Protein AF-A0A849PUQ0-F1 (afdb_monomer)

Secondary structure (DSSP, 8-state):
-EEEEEE-SSSEEEEEEEETT--EEEEEEEE---SS---HHHHHHHHHHHHHHHHHHHHHHHT--GGG--EEEEEEESS-HHHHHHHHHHHHHHHHHHT--EEEEEHHHHHHHHHHHHH--SS---EEE-SS-EEE-

Mean predicted aligned error: 2.55 Å

Foldseek 3Di:
DKEWEFEFFEFKTWIWIADPVRDTLFIFIDGDDDPPDDDLVVSLVVCLVCVVVNVVVRCVSSVHDLLPHQEYEYACDDHRPSRNVNRVVSSVVSCVVNVHYYYHDHPVVVVVVNVCSVVVDDDDFDADDDPVDGDTD

Nearest PDB structures (foldseek):
  2ivn-assembly1_A  TM=9.679E-01  e=7.711E-16  Pyrococcus abyssi
  3eno-assembly2_B  TM=9.717E-01  e=1.198E-14  Thermoplasma acidophilum
  6gwj-assembly1_K  TM=9.666E-01  e=1.443E-13  Homo sapiens
  8k20-assembly1_E  TM=9.550E-01  e=1.263E-12  Arabidopsis thaliana
  3zeu-assembly2_B  TM=9.338E-01  e=1.963E-11  Salmonella enterica subsp. enterica serovar Typhimurium str. ST4/74

Solvent-accessible surface area (backbone atoms only — not comparable to full-atom values): 7454 Å² total; per-residue (Å²): 101,32,38,38,36,37,40,17,34,60,48,42,36,32,24,34,31,36,39,78,84,71,49,75,50,22,77,29,67,52,73,63,84,62,93,90,56,89,51,55,68,57,36,24,50,53,38,64,76,39,50,66,60,31,48,51,49,20,34,62,62,45,70,51,59,82,83,64,49,54,32,32,33,25,36,67,28,76,60,39,68,56,17,27,49,48,38,49,49,55,41,49,52,50,18,62,75,69,73,34,55,72,42,78,35,51,44,69,57,51,58,50,51,55,48,27,68,75,71,68,53,88,82,68,80,43,79,49,75,56,101,89,44,79,47,79,85

Radius of gyration: 14.88 Å; Cα contacts (8 Å, |Δi|>4): 242; chains: 1; bounding box: 38×27×38 Å

Sequence (137 aa):
MISLGIESTAHTFGVGIVDDKGRVLANESKSFFPDEGIHPREAAVHHTNHAVSVINAALDSAKIDISDVDIVAFSQGPGLSPSLKVGAVTARTLALGLKKPILGVNHCIAHIEIGRMKTKAKDPIVVYVSGGNTQIT

Structure (mmCIF, N/CA/C/O backbone):
data_AF-A0A849PUQ0-F1
#
_entry.id   AF-A0A849PUQ0-F1
#
loop_
_atom_site.group_PDB
_atom_site.id
_atom_site.type_symbol
_atom_site.label_atom_id
_atom_site.label_alt_id
_atom_site.label_comp_id
_atom_site.label_asym_id
_atom_site.label_entity_id
_atom_site.label_seq_id
_atom_site.pdbx_PDB_ins_code
_atom_site.Cartn_x
_atom_site.Cartn_y
_atom_site.Cartn_z
_atom_site.occupancy
_atom_site.B_iso_or_equiv
_atom_site.auth_seq_id
_atom_site.auth_comp_id
_atom_site.auth_asym_id
_atom_site.auth_atom_id
_atom_site.pdbx_PDB_model_num
ATOM 1 N N . MET A 1 1 ? -15.243 -1.563 10.464 1.00 94.06 1 MET A N 1
ATOM 2 C CA . MET A 1 1 ? -13.853 -2.063 10.430 1.00 94.06 1 MET A CA 1
ATOM 3 C C . MET A 1 1 ? -13.045 -1.160 9.510 1.00 94.06 1 MET A C 1
ATOM 5 O O . MET A 1 1 ? -13.577 -0.804 8.462 1.00 94.06 1 MET A O 1
ATOM 9 N N . ILE A 1 2 ? -11.815 -0.793 9.872 1.00 98.19 2 ILE A N 1
ATOM 10 C CA . ILE A 1 2 ? -10.901 0.027 9.061 1.00 98.19 2 ILE A CA 1
ATOM 11 C C . ILE A 1 2 ? -9.643 -0.774 8.715 1.00 98.19 2 ILE A C 1
ATOM 13 O O . ILE A 1 2 ? -8.961 -1.305 9.590 1.00 98.19 2 ILE A O 1
ATOM 17 N N . SER A 1 3 ? -9.319 -0.836 7.426 1.00 98.38 3 SER A N 1
ATOM 18 C CA . SER A 1 3 ? -8.093 -1.452 6.916 1.00 98.38 3 SER A CA 1
ATOM 19 C C . SER A 1 3 ? -7.100 -0.395 6.442 1.00 98.38 3 SER A C 1
ATOM 21 O O . SER A 1 3 ? -7.495 0.565 5.779 1.00 98.38 3 SER A O 1
ATOM 23 N N . LEU A 1 4 ? -5.818 -0.593 6.756 1.00 98.75 4 LEU A N 1
ATOM 24 C CA . LEU A 1 4 ? -4.695 0.150 6.179 1.00 98.75 4 LEU A CA 1
ATOM 25 C C . LEU A 1 4 ? -3.926 -0.789 5.247 1.00 98.75 4 LEU A C 1
ATOM 27 O O . LEU A 1 4 ? -3.387 -1.796 5.698 1.00 98.75 4 LEU A O 1
ATOM 31 N N . GLY A 1 5 ? -3.884 -0.479 3.954 1.00 98.69 5 GLY A N 1
ATOM 32 C CA . GLY A 1 5 ? -3.206 -1.264 2.923 1.00 98.69 5 GLY A CA 1
ATOM 33 C C . GLY A 1 5 ? -1.916 -0.604 2.441 1.00 98.69 5 GLY A C 1
ATOM 34 O O . GLY A 1 5 ? -1.920 0.592 2.168 1.00 98.69 5 GLY A O 1
ATOM 35 N N . ILE A 1 6 ? -0.838 -1.377 2.297 1.00 98.88 6 ILE A N 1
ATOM 36 C CA . ILE A 1 6 ? 0.458 -0.929 1.760 1.00 98.88 6 ILE A CA 1
ATOM 37 C C . ILE A 1 6 ? 0.729 -1.594 0.407 1.00 98.88 6 ILE A C 1
ATOM 39 O O . ILE A 1 6 ? 0.738 -2.820 0.306 1.00 98.88 6 ILE A O 1
ATOM 43 N N . GLU A 1 7 ? 1.009 -0.791 -0.616 1.00 98.75 7 GLU A N 1
ATOM 44 C CA . GLU A 1 7 ? 1.415 -1.238 -1.952 1.00 98.75 7 GLU A CA 1
ATOM 45 C C . GLU A 1 7 ? 2.875 -0.847 -2.209 1.00 98.75 7 GLU A C 1
ATOM 47 O O . GLU A 1 7 ? 3.240 0.322 -2.077 1.00 98.75 7 GLU A O 1
ATOM 52 N N . SER A 1 8 ? 3.724 -1.825 -2.538 1.00 98.25 8 SER A N 1
ATOM 53 C CA . SER A 1 8 ? 5.166 -1.616 -2.731 1.00 98.25 8 SER A CA 1
ATOM 54 C C . SER A 1 8 ? 5.795 -2.591 -3.737 1.00 98.25 8 SER A C 1
ATOM 56 O O . SER A 1 8 ? 6.948 -3.002 -3.578 1.00 98.25 8 SER A O 1
ATOM 58 N N . THR A 1 9 ? 5.041 -3.065 -4.727 1.00 97.69 9 THR A N 1
ATOM 59 C CA . THR A 1 9 ? 5.493 -4.117 -5.659 1.00 97.69 9 THR A CA 1
ATOM 60 C C . THR A 1 9 ? 6.468 -3.609 -6.715 1.00 97.69 9 THR A C 1
ATOM 62 O O . THR A 1 9 ? 7.313 -4.377 -7.174 1.00 97.69 9 THR A O 1
ATOM 65 N N . ALA A 1 10 ? 6.379 -2.334 -7.099 1.00 95.94 10 ALA A N 1
ATOM 66 C CA . ALA A 1 10 ? 7.111 -1.773 -8.232 1.00 95.94 10 ALA A CA 1
ATOM 67 C C . ALA A 1 10 ? 7.819 -0.454 -7.870 1.00 95.94 10 ALA A C 1
ATOM 69 O O . ALA A 1 10 ? 8.697 -0.440 -7.011 1.00 95.94 10 ALA A O 1
ATOM 70 N N . HIS A 1 11 ? 7.483 0.637 -8.563 1.00 95.12 11 HIS A N 1
ATOM 71 C CA . HIS A 1 11 ? 8.103 1.957 -8.407 1.00 95.12 11 HIS A CA 1
ATOM 72 C C . HIS A 1 11 ? 7.307 2.899 -7.495 1.00 95.12 11 HIS A C 1
ATOM 74 O O . HIS A 1 11 ? 7.800 3.963 -7.121 1.00 95.12 11 HIS A O 1
ATOM 80 N N . THR A 1 12 ? 6.103 2.503 -7.091 1.00 97.38 12 THR A N 1
ATOM 81 C CA . THR A 1 12 ? 5.221 3.284 -6.223 1.00 97.38 12 THR A CA 1
ATOM 82 C C . THR A 1 12 ? 5.179 2.679 -4.828 1.00 97.38 12 THR A C 1
ATOM 84 O O . THR A 1 12 ? 4.982 1.476 -4.687 1.00 97.3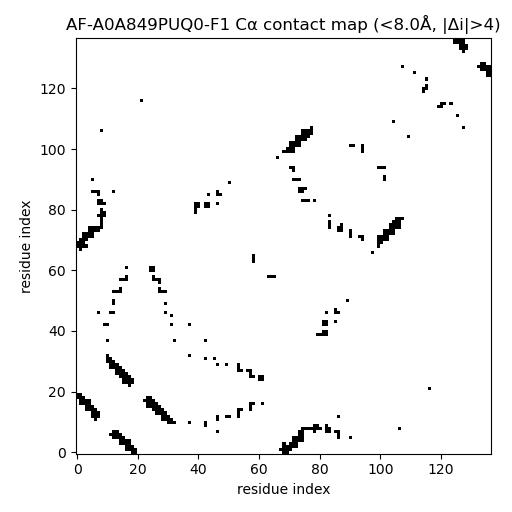8 12 THR A O 1
ATOM 87 N N . PHE A 1 13 ? 5.348 3.522 -3.809 1.00 98.69 13 PHE A N 1
ATOM 88 C CA . PHE A 1 13 ? 4.957 3.208 -2.439 1.00 98.69 13 PHE A CA 1
ATOM 89 C C . PHE A 1 13 ? 3.622 3.893 -2.163 1.00 98.69 13 PHE A C 1
ATOM 91 O O . PHE A 1 13 ? 3.553 5.125 -2.184 1.00 98.69 13 PHE A O 1
ATOM 98 N N . GLY A 1 14 ? 2.571 3.109 -1.949 1.00 98.75 14 GLY A N 1
ATOM 99 C CA . GLY A 1 14 ? 1.214 3.597 -1.718 1.00 98.75 14 GLY A CA 1
ATOM 100 C C . GLY A 1 14 ? 0.654 3.128 -0.383 1.00 98.75 14 GLY A C 1
ATOM 101 O O . GLY A 1 14 ? 0.941 2.013 0.055 1.00 98.75 14 GLY A O 1
ATOM 102 N N . VAL A 1 15 ? -0.163 3.972 0.244 1.00 98.88 15 VAL A N 1
ATOM 103 C CA . VAL A 1 15 ? -0.943 3.633 1.436 1.00 98.88 15 VAL A CA 1
ATOM 104 C C . VAL A 1 15 ? -2.400 4.018 1.210 1.00 98.88 15 VAL A C 1
ATOM 106 O O . VAL A 1 15 ? -2.727 5.181 0.971 1.00 98.88 15 VAL A O 1
ATOM 109 N N . GLY A 1 16 ? -3.279 3.023 1.298 1.00 98.62 16 GLY A N 1
ATOM 110 C CA . GLY A 1 16 ? -4.725 3.195 1.215 1.00 98.62 16 GLY A CA 1
ATOM 111 C C . GLY A 1 16 ? -5.397 2.909 2.552 1.00 98.62 16 GLY A C 1
ATOM 112 O O . GLY A 1 16 ? -4.968 2.016 3.280 1.00 98.62 16 GLY A O 1
ATOM 113 N N . ILE A 1 17 ? -6.473 3.633 2.859 1.00 98.75 17 ILE A N 1
ATOM 114 C CA . ILE A 1 17 ? -7.324 3.367 4.025 1.00 98.75 17 ILE A CA 1
ATOM 115 C C . ILE A 1 17 ? -8.755 3.153 3.543 1.00 98.75 17 ILE A C 1
ATOM 117 O O . ILE A 1 17 ? -9.315 4.006 2.849 1.00 98.75 17 ILE A O 1
ATOM 121 N N . VAL A 1 18 ? -9.341 2.006 3.887 1.00 98.25 18 VAL A N 1
ATOM 122 C CA . VAL A 1 18 ? -10.662 1.576 3.399 1.00 98.25 18 VAL A CA 1
ATOM 123 C C . VAL A 1 18 ? -11.486 0.995 4.542 1.00 98.25 18 VAL A C 1
ATOM 125 O O . VAL A 1 18 ? -10.959 0.240 5.363 1.00 98.25 18 VAL A O 1
ATOM 128 N N . ASP A 1 19 ? -12.777 1.324 4.582 1.00 97.06 19 ASP A N 1
ATOM 129 C CA 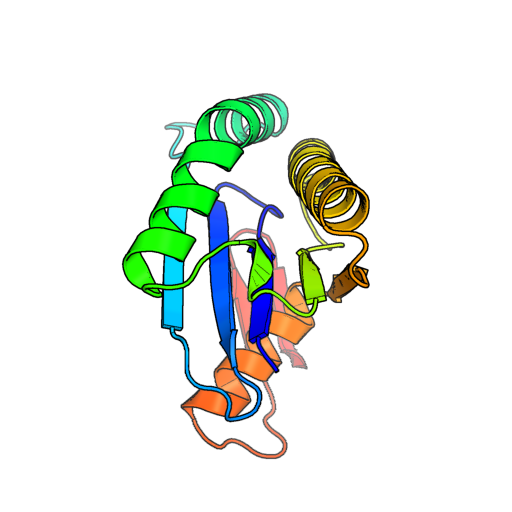. ASP A 1 19 ? -13.717 0.763 5.556 1.00 97.06 19 ASP A CA 1
ATOM 130 C C . ASP A 1 19 ? -14.464 -0.489 5.054 1.00 97.06 19 ASP A C 1
ATOM 132 O O . ASP A 1 19 ? -14.416 -0.862 3.882 1.00 97.06 19 ASP A O 1
ATOM 136 N N . ASP A 1 20 ? -15.206 -1.136 5.951 1.00 94.19 20 ASP A N 1
ATOM 137 C CA . ASP A 1 20 ? -16.031 -2.322 5.666 1.00 94.19 20 ASP A CA 1
ATOM 138 C C . ASP A 1 20 ? -17.187 -2.097 4.679 1.00 94.19 20 ASP A C 1
ATOM 140 O O . ASP A 1 20 ? -17.794 -3.061 4.214 1.00 94.19 20 ASP A O 1
ATOM 144 N N . LYS A 1 21 ? -17.482 -0.845 4.320 1.00 94.25 21 LYS A N 1
ATOM 145 C CA . LYS A 1 21 ? -18.471 -0.487 3.296 1.00 94.25 21 LYS A CA 1
ATOM 146 C C . LYS A 1 21 ? -17.825 -0.261 1.928 1.00 94.25 21 LYS A C 1
ATOM 148 O O . LYS A 1 21 ? -18.523 0.121 0.989 1.00 94.25 21 LYS A O 1
ATOM 153 N N . GLY A 1 22 ? -16.511 -0.466 1.806 1.00 91.69 22 GLY A N 1
ATOM 154 C CA . GLY A 1 22 ? -15.753 -0.222 0.581 1.00 91.69 22 GLY A CA 1
ATOM 155 C C . GLY A 1 22 ? -15.534 1.265 0.288 1.00 91.69 22 GLY A C 1
ATOM 156 O O . GLY A 1 22 ? -15.254 1.642 -0.854 1.00 91.69 22 GLY A O 1
ATOM 157 N N . ARG A 1 23 ? -15.683 2.148 1.286 1.00 95.62 23 ARG A N 1
ATOM 158 C CA . ARG A 1 23 ? -15.358 3.570 1.127 1.00 95.62 23 ARG A CA 1
ATOM 159 C C . ARG A 1 23 ? -13.854 3.752 1.266 1.00 95.62 23 ARG A C 1
ATOM 161 O O . ARG A 1 23 ? -13.261 3.347 2.260 1.00 95.62 23 ARG A O 1
ATOM 168 N N . VAL A 1 24 ? -13.255 4.393 0.267 1.00 97.81 24 VAL A N 1
ATOM 169 C CA . VAL A 1 24 ? -11.841 4.788 0.288 1.00 97.81 24 VAL A CA 1
ATOM 170 C C . VAL A 1 24 ? -11.737 6.098 1.063 1.00 97.81 24 VAL A C 1
ATOM 172 O O . VAL A 1 24 ? -12.242 7.117 0.597 1.00 97.81 24 VAL A O 1
ATOM 175 N N . LEU A 1 25 ? -11.132 6.047 2.247 1.00 98.25 25 LEU A N 1
ATOM 176 C CA . LEU A 1 25 ? -10.936 7.194 3.138 1.00 98.25 25 LEU A CA 1
ATOM 177 C C . LEU A 1 25 ? -9.646 7.952 2.804 1.00 98.25 25 LEU A C 1
ATOM 179 O O . LEU A 1 25 ? -9.620 9.173 2.892 1.00 98.25 25 LEU A O 1
ATOM 183 N N . ALA A 1 26 ? -8.606 7.235 2.373 1.00 98.56 26 ALA A N 1
ATOM 184 C CA . ALA A 1 26 ? -7.359 7.810 1.878 1.00 98.56 26 ALA A CA 1
ATOM 185 C C . ALA A 1 26 ? -6.711 6.909 0.821 1.00 98.56 26 ALA A C 1
ATOM 187 O O . ALA A 1 26 ? -6.934 5.695 0.807 1.00 98.56 26 ALA A O 1
ATOM 188 N N . ASN A 1 27 ? -5.911 7.512 -0.058 1.00 98.25 27 ASN A N 1
ATOM 189 C CA . ASN A 1 27 ? -5.105 6.820 -1.062 1.00 98.25 27 ASN A CA 1
ATOM 190 C C . ASN A 1 27 ? -3.897 7.689 -1.437 1.00 98.25 27 ASN A C 1
ATOM 192 O O . ASN A 1 27 ? -3.919 8.400 -2.442 1.00 98.25 27 ASN A O 1
ATOM 196 N N . GLU A 1 28 ? -2.868 7.651 -0.598 1.00 98.75 28 GLU A N 1
ATOM 197 C CA . GLU A 1 28 ? -1.661 8.461 -0.756 1.00 98.75 28 GLU A CA 1
ATOM 198 C C . GLU A 1 28 ? -0.530 7.635 -1.354 1.00 98.75 28 GLU A C 1
ATOM 200 O O . GLU A 1 28 ? -0.414 6.434 -1.104 1.00 98.75 28 GLU A O 1
ATOM 205 N N . SER A 1 29 ? 0.334 8.264 -2.151 1.00 98.50 29 SER A N 1
ATOM 206 C CA . SER A 1 29 ? 1.469 7.557 -2.741 1.00 98.50 29 SER A CA 1
ATOM 207 C C . SER A 1 29 ? 2.644 8.460 -3.094 1.00 98.50 29 SER A C 1
ATOM 209 O O . SER A 1 29 ? 2.513 9.671 -3.288 1.00 98.50 29 SER A O 1
ATOM 211 N N . LYS A 1 30 ? 3.819 7.839 -3.206 1.00 98.44 30 LYS A N 1
ATOM 212 C CA . LYS A 1 30 ? 5.010 8.417 -3.830 1.00 98.44 30 LYS A CA 1
ATOM 213 C C . LYS A 1 30 ? 5.565 7.442 -4.854 1.00 98.44 30 LYS A C 1
ATOM 215 O O . LYS A 1 30 ? 5.724 6.256 -4.564 1.00 98.44 30 LYS A O 1
ATOM 220 N N . SER A 1 31 ? 5.881 7.957 -6.036 1.00 97.12 31 SER A N 1
ATOM 221 C CA . SER A 1 31 ? 6.386 7.176 -7.163 1.00 97.12 31 SER A CA 1
ATOM 222 C C . SER A 1 31 ? 7.802 7.598 -7.524 1.00 97.12 31 SER A C 1
ATOM 224 O O . SER A 1 31 ? 8.116 8.785 -7.570 1.00 97.12 31 SER A O 1
ATOM 226 N N . PHE A 1 32 ? 8.639 6.601 -7.789 1.00 95.69 32 PHE A N 1
ATOM 227 C CA . PHE A 1 32 ? 9.995 6.753 -8.287 1.00 95.69 32 PHE A CA 1
ATOM 228 C C . PHE A 1 32 ? 9.990 6.735 -9.820 1.00 95.69 32 PHE A C 1
ATOM 230 O O . PHE A 1 32 ? 9.509 5.772 -10.415 1.00 95.69 32 PHE A O 1
ATOM 237 N N . PHE A 1 33 ? 10.531 7.777 -10.451 1.00 93.38 33 PHE A N 1
ATOM 238 C CA . PHE A 1 33 ? 10.597 7.910 -11.909 1.00 93.38 33 PHE A CA 1
ATOM 239 C C . PHE A 1 33 ? 12.052 8.099 -12.359 1.00 93.38 33 PHE A C 1
ATOM 241 O O . PHE A 1 33 ? 12.542 9.226 -12.348 1.00 93.38 33 PHE A O 1
ATOM 248 N N . PRO A 1 34 ? 12.761 7.007 -12.689 1.00 89.56 34 PRO A N 1
ATOM 249 C CA . PRO A 1 34 ? 14.102 7.061 -13.265 1.00 89.56 34 PRO A CA 1
ATOM 250 C C . PRO A 1 34 ? 14.060 7.230 -14.791 1.00 89.56 34 PRO A C 1
ATOM 252 O O . PRO A 1 34 ? 13.105 6.796 -15.437 1.00 89.56 34 PRO A O 1
ATOM 255 N N . ASP A 1 35 ? 15.133 7.773 -15.368 1.00 88.50 35 ASP A N 1
ATOM 256 C CA . ASP A 1 35 ? 15.228 8.036 -16.812 1.00 88.50 35 ASP A CA 1
ATOM 257 C C . ASP A 1 35 ? 15.486 6.769 -17.659 1.00 88.50 35 ASP A C 1
ATOM 259 O O . ASP A 1 35 ? 15.003 6.670 -18.784 1.00 88.50 35 ASP A O 1
ATOM 263 N N . GLU A 1 36 ? 16.201 5.768 -17.124 1.00 87.75 36 GLU A N 1
ATOM 264 C CA . GLU A 1 36 ? 16.636 4.563 -17.869 1.00 87.75 36 GLU A CA 1
ATOM 265 C C . GLU A 1 36 ? 15.892 3.270 -17.470 1.00 87.75 36 GLU A C 1
ATOM 267 O O . GLU A 1 36 ? 16.277 2.161 -17.845 1.00 87.75 36 GLU A O 1
ATOM 272 N N . GLY A 1 37 ? 14.799 3.395 -16.714 1.00 88.12 37 GLY A N 1
ATOM 273 C CA . GLY A 1 37 ? 14.028 2.264 -16.193 1.00 88.12 37 GLY A CA 1
ATOM 274 C C . GLY A 1 37 ? 14.314 1.942 -14.724 1.00 88.12 37 GLY A C 1
ATOM 275 O O . GLY A 1 37 ? 15.196 2.503 -14.079 1.00 88.12 37 GLY A O 1
ATOM 276 N N . ILE A 1 38 ? 13.488 1.069 -14.144 1.00 92.56 38 ILE A N 1
ATOM 277 C CA . ILE A 1 38 ? 13.442 0.884 -12.688 1.00 92.56 38 ILE A CA 1
ATOM 278 C C . ILE A 1 38 ? 14.573 -0.031 -12.218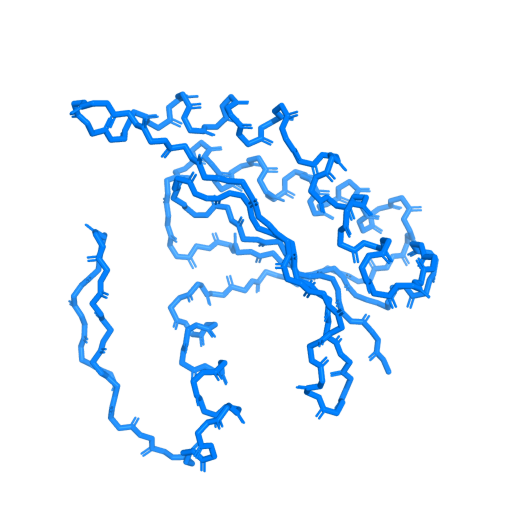 1.00 92.56 38 ILE A C 1
ATOM 280 O O . ILE A 1 38 ? 14.518 -1.246 -12.410 1.00 92.56 38 ILE A O 1
ATOM 284 N N . HIS A 1 39 ? 15.548 0.532 -11.501 1.00 95.25 39 HIS A N 1
ATOM 285 C CA . HIS A 1 39 ? 16.536 -0.258 -10.774 1.00 95.25 39 HIS A CA 1
ATOM 286 C C . HIS A 1 39 ? 15.973 -0.724 -9.410 1.00 95.25 39 HIS A C 1
ATOM 288 O O . HIS A 1 39 ? 15.663 0.113 -8.551 1.00 95.25 39 HIS A O 1
ATOM 294 N N . PRO A 1 40 ? 15.870 -2.042 -9.128 1.00 94.44 40 PRO A N 1
ATOM 295 C CA . PRO A 1 40 ? 15.174 -2.547 -7.937 1.00 94.44 40 PRO A CA 1
ATOM 296 C C . PRO A 1 40 ? 15.712 -2.026 -6.598 1.00 94.44 40 PRO A C 1
ATOM 298 O O . PRO A 1 40 ? 14.956 -1.842 -5.646 1.00 94.44 40 PRO A O 1
ATOM 301 N N . ARG A 1 41 ? 17.025 -1.783 -6.503 1.00 95.75 41 ARG A N 1
ATOM 302 C CA . ARG A 1 41 ? 17.642 -1.259 -5.274 1.00 95.75 41 ARG A CA 1
ATOM 303 C C . ARG A 1 41 ? 17.267 0.200 -5.020 1.00 95.75 41 ARG A C 1
ATOM 305 O O . ARG A 1 41 ? 17.062 0.572 -3.871 1.00 95.75 41 ARG A O 1
ATOM 312 N N . GLU A 1 42 ? 17.175 1.005 -6.072 1.00 97.12 42 GLU A N 1
ATOM 313 C CA . GLU A 1 42 ? 16.849 2.429 -5.959 1.00 97.12 42 GLU A CA 1
ATOM 314 C C . GLU A 1 42 ? 15.379 2.614 -5.598 1.00 97.12 42 GLU A C 1
ATOM 316 O O . GLU A 1 42 ? 15.069 3.371 -4.680 1.00 97.12 42 GLU A O 1
ATOM 321 N N . ALA A 1 43 ? 14.491 1.821 -6.209 1.00 97.31 43 ALA A N 1
ATOM 322 C CA . ALA A 1 43 ? 13.080 1.771 -5.835 1.00 97.31 43 ALA A CA 1
ATOM 323 C C . ALA A 1 43 ? 12.895 1.422 -4.346 1.00 97.31 43 ALA A C 1
ATOM 325 O O . ALA A 1 43 ? 12.141 2.091 -3.640 1.00 97.31 43 ALA A O 1
ATOM 326 N N . ALA A 1 44 ? 13.639 0.438 -3.827 1.00 97.94 44 ALA A N 1
ATOM 327 C CA . ALA A 1 44 ? 13.581 0.076 -2.411 1.00 97.94 44 ALA A CA 1
ATOM 328 C C . ALA A 1 44 ? 14.099 1.185 -1.473 1.00 97.94 44 ALA A C 1
ATOM 330 O O . ALA A 1 44 ? 13.502 1.427 -0.420 1.00 97.94 44 ALA A O 1
ATOM 331 N N . VAL A 1 45 ? 15.180 1.885 -1.839 1.00 98.31 45 VAL A N 1
ATOM 332 C CA . VAL A 1 45 ? 15.671 3.053 -1.080 1.00 98.31 45 VAL A CA 1
ATOM 333 C C . VAL A 1 45 ? 14.625 4.165 -1.083 1.00 98.31 45 VAL A C 1
ATOM 335 O O . VAL A 1 45 ? 14.290 4.697 -0.027 1.00 98.31 45 VAL A O 1
ATOM 338 N N . HIS A 1 46 ? 14.044 4.461 -2.246 1.00 98.50 46 HIS A N 1
ATOM 339 C CA . HIS A 1 46 ? 12.955 5.418 -2.371 1.00 98.50 46 HIS A CA 1
ATOM 340 C C . HIS A 1 46 ? 11.774 5.053 -1.456 1.00 98.50 46 HIS A C 1
ATOM 342 O O . HIS A 1 46 ? 11.312 5.905 -0.700 1.00 98.50 46 HIS A O 1
ATOM 348 N N . HIS A 1 47 ? 11.320 3.797 -1.450 1.00 98.56 47 HIS A N 1
ATOM 349 C CA . HIS A 1 47 ? 10.247 3.342 -0.559 1.00 98.56 47 HIS A CA 1
ATOM 350 C C . HIS A 1 47 ? 10.608 3.504 0.917 1.00 98.56 47 HIS A C 1
ATOM 352 O O . HIS A 1 47 ? 9.799 4.002 1.692 1.00 98.56 47 HIS A O 1
ATOM 358 N N . THR A 1 48 ? 11.834 3.143 1.299 1.00 98.50 48 THR A N 1
ATOM 359 C CA . THR A 1 48 ? 12.311 3.271 2.683 1.00 98.50 48 THR A CA 1
ATOM 360 C C . THR A 1 48 ? 12.254 4.725 3.155 1.00 98.50 48 THR A C 1
ATOM 362 O O . THR A 1 48 ? 11.777 4.996 4.255 1.00 98.50 48 THR A O 1
ATOM 365 N N . ASN A 1 49 ? 12.661 5.667 2.301 1.00 98.50 49 ASN A N 1
ATOM 366 C CA . ASN A 1 49 ? 12.683 7.095 2.623 1.00 98.50 49 ASN A CA 1
ATOM 367 C C . ASN A 1 49 ? 11.283 7.722 2.729 1.00 98.50 49 ASN A C 1
ATOM 369 O O . ASN A 1 49 ? 11.120 8.733 3.408 1.00 98.50 49 ASN A O 1
ATOM 373 N N . HIS A 1 50 ? 10.278 7.144 2.064 1.00 98.69 50 HIS A N 1
ATOM 374 C CA . HIS A 1 50 ? 8.931 7.718 1.983 1.00 98.69 50 HIS A CA 1
ATOM 375 C C . HIS A 1 50 ? 7.874 6.943 2.774 1.00 98.69 50 HIS A C 1
ATOM 377 O O . HIS A 1 50 ? 6.764 7.441 2.933 1.00 98.69 50 HIS A O 1
ATOM 383 N N . ALA A 1 51 ? 8.186 5.755 3.299 1.00 98.50 51 ALA A N 1
ATOM 384 C CA . ALA A 1 51 ? 7.188 4.901 3.934 1.00 98.50 51 ALA A CA 1
ATOM 385 C C . ALA A 1 51 ? 6.417 5.621 5.052 1.00 98.50 51 ALA A C 1
ATOM 387 O O . ALA A 1 51 ? 5.190 5.657 5.037 1.00 98.50 51 ALA A O 1
ATOM 388 N N . VAL A 1 52 ? 7.138 6.250 5.984 1.00 98.38 52 VAL A N 1
ATOM 389 C CA . VAL A 1 52 ? 6.534 6.950 7.130 1.00 98.38 52 VAL A CA 1
ATOM 390 C C . VAL A 1 52 ? 5.723 8.169 6.687 1.00 98.38 52 VAL A C 1
ATOM 392 O O . VAL A 1 52 ? 4.619 8.376 7.181 1.00 98.38 52 VAL A O 1
ATOM 395 N N . SER A 1 53 ? 6.236 8.965 5.744 1.00 98.56 53 SER A N 1
ATOM 396 C CA . SER A 1 53 ? 5.542 10.178 5.301 1.00 98.56 53 SER A CA 1
ATOM 397 C C . SER A 1 53 ? 4.254 9.862 4.543 1.00 98.56 53 SER A C 1
ATOM 399 O O . SER A 1 53 ? 3.258 10.547 4.752 1.00 98.56 53 SER A O 1
ATOM 401 N N . VAL A 1 54 ? 4.237 8.802 3.728 1.00 98.81 54 VAL A N 1
ATOM 402 C CA . VAL A 1 54 ? 3.026 8.355 3.020 1.00 98.81 54 VAL A CA 1
ATOM 403 C C . VAL A 1 54 ? 1.999 7.761 3.991 1.00 98.81 54 VAL A C 1
ATOM 405 O O . VAL A 1 54 ? 0.811 8.028 3.838 1.00 98.81 54 VAL A O 1
ATOM 408 N N . ILE A 1 55 ? 2.431 7.015 5.018 1.00 98.75 55 ILE A N 1
ATOM 409 C CA . ILE A 1 55 ? 1.527 6.521 6.074 1.00 98.75 55 ILE A CA 1
ATOM 410 C C . ILE A 1 55 ? 0.859 7.689 6.804 1.00 98.75 55 ILE A C 1
ATOM 412 O O . ILE A 1 55 ? -0.363 7.707 6.921 1.00 98.75 55 ILE A O 1
ATOM 416 N N . ASN A 1 56 ? 1.641 8.670 7.260 1.00 98.62 56 ASN A N 1
ATOM 417 C CA . ASN A 1 56 ? 1.104 9.825 7.981 1.00 98.62 56 ASN A CA 1
ATOM 418 C C . ASN A 1 56 ? 0.149 10.639 7.102 1.00 98.62 56 ASN A C 1
ATOM 420 O O . ASN A 1 56 ? -0.951 10.954 7.539 1.00 98.62 56 ASN A O 1
ATOM 424 N N . ALA A 1 57 ? 0.516 10.883 5.840 1.00 98.81 57 ALA A N 1
ATOM 425 C CA . ALA A 1 57 ? -0.364 11.557 4.891 1.00 98.81 57 ALA A CA 1
ATOM 426 C C . ALA A 1 57 ? -1.697 10.810 4.710 1.00 98.81 57 ALA A C 1
ATOM 428 O O . ALA A 1 57 ? -2.748 11.440 4.646 1.00 98.81 57 ALA A O 1
ATOM 429 N N . ALA A 1 58 ? -1.680 9.473 4.663 1.00 98.81 58 ALA A N 1
ATOM 430 C CA . ALA A 1 58 ? -2.904 8.689 4.539 1.00 98.81 58 ALA A CA 1
ATOM 431 C C . ALA A 1 58 ? -3.795 8.802 5.788 1.00 98.81 58 ALA A C 1
ATOM 433 O O . ALA A 1 58 ? -5.010 8.939 5.649 1.00 98.81 58 ALA A O 1
ATOM 434 N N . LEU A 1 59 ? -3.213 8.783 6.992 1.00 98.75 59 LEU A N 1
ATOM 435 C CA . LEU A 1 59 ? -3.950 8.994 8.245 1.00 98.75 59 LEU A CA 1
ATOM 436 C C . LEU A 1 59 ? -4.577 10.393 8.300 1.00 98.75 59 LEU A C 1
ATOM 438 O O . LEU A 1 59 ? -5.766 10.518 8.598 1.00 98.75 59 LEU A O 1
ATOM 442 N N . ASP A 1 60 ? -3.811 11.421 7.926 1.00 98.69 60 ASP A N 1
ATOM 443 C CA . ASP A 1 60 ? -4.270 12.811 7.873 1.00 98.69 60 ASP A CA 1
ATOM 444 C C . ASP A 1 60 ? -5.423 12.984 6.869 1.00 98.69 60 ASP A C 1
ATOM 446 O O . ASP A 1 60 ? -6.463 13.560 7.202 1.00 98.69 60 ASP A O 1
ATOM 450 N N . SER A 1 61 ? -5.283 12.432 5.656 1.00 98.62 61 SER A N 1
ATOM 451 C CA . SER A 1 61 ? -6.326 12.444 4.620 1.00 98.62 61 SER A CA 1
ATOM 452 C C . SER A 1 61 ? -7.596 11.714 5.070 1.00 98.62 61 SER A C 1
ATOM 454 O O . SER A 1 61 ? -8.705 12.205 4.838 1.00 98.62 61 SER A O 1
ATOM 456 N N . ALA A 1 62 ? -7.455 10.575 5.759 1.00 98.44 62 ALA A N 1
ATOM 457 C CA . ALA A 1 62 ? -8.577 9.810 6.302 1.00 98.44 62 ALA A CA 1
ATOM 458 C C . ALA A 1 62 ? -9.204 10.448 7.553 1.00 98.44 62 ALA A C 1
ATOM 460 O O . ALA A 1 62 ? -10.342 10.113 7.888 1.00 98.44 62 ALA A O 1
ATOM 461 N N . LYS A 1 63 ? -8.496 11.376 8.215 1.00 98.25 63 LYS A N 1
ATOM 462 C CA . LYS A 1 63 ? -8.882 12.020 9.481 1.00 98.25 63 LYS A CA 1
ATOM 463 C C . LYS A 1 63 ? -9.143 11.014 10.605 1.00 98.25 63 LYS A C 1
ATOM 465 O O . LYS A 1 63 ? -10.143 11.130 11.316 1.00 98.25 63 LYS A O 1
ATOM 470 N N . ILE A 1 64 ? -8.258 10.032 10.743 1.00 98.19 64 ILE A N 1
ATOM 471 C CA . ILE A 1 64 ? -8.311 9.012 11.800 1.00 98.19 64 ILE A CA 1
ATOM 472 C C . ILE A 1 64 ? -6.975 8.934 12.535 1.00 98.19 64 ILE A C 1
ATOM 474 O O . ILE A 1 64 ? -5.940 9.324 11.993 1.00 98.19 64 ILE A O 1
ATOM 478 N N . ASP A 1 65 ? -6.989 8.397 13.750 1.00 97.94 65 ASP A N 1
ATOM 479 C CA . ASP A 1 65 ? -5.765 8.045 14.460 1.00 97.94 65 ASP A CA 1
ATOM 480 C C . ASP A 1 65 ? -5.278 6.654 14.019 1.00 97.94 65 ASP A C 1
ATOM 482 O O . ASP A 1 65 ? -6.057 5.797 13.595 1.00 97.94 65 ASP A O 1
ATOM 486 N N . ILE A 1 66 ? -3.977 6.384 14.138 1.00 97.69 66 ILE A N 1
ATOM 487 C CA . ILE A 1 66 ? -3.425 5.062 13.807 1.00 97.69 66 ILE A CA 1
ATOM 488 C C . ILE A 1 66 ? -4.047 3.936 14.659 1.00 97.69 66 ILE A C 1
ATOM 490 O O . ILE A 1 66 ? -4.117 2.788 14.216 1.00 97.69 66 ILE A O 1
ATOM 494 N N . SER A 1 67 ? -4.529 4.246 15.866 1.00 97.25 67 SER A N 1
ATOM 495 C CA . SER A 1 67 ? -5.212 3.299 16.754 1.00 97.25 67 SER A CA 1
ATOM 496 C C . SER A 1 67 ? -6.600 2.864 16.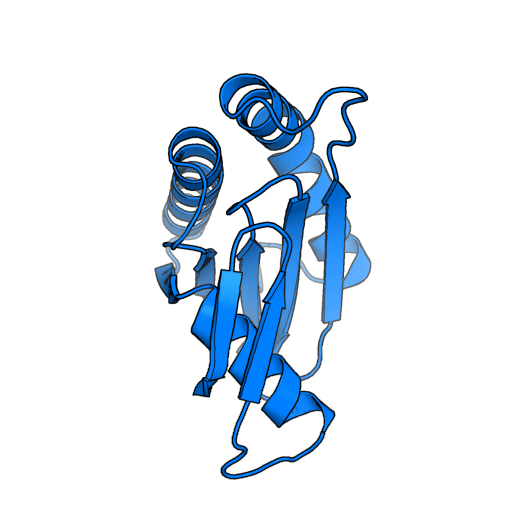263 1.00 97.25 67 SER A C 1
ATOM 498 O O . SER A 1 67 ? -7.057 1.784 16.658 1.00 97.25 67 SER A O 1
ATOM 500 N N . ASP A 1 68 ? -7.218 3.624 15.351 1.00 97.88 68 ASP A N 1
ATOM 501 C CA . ASP A 1 68 ? -8.496 3.284 14.711 1.00 97.88 68 ASP A CA 1
ATOM 502 C C . ASP A 1 68 ? -8.351 2.167 13.660 1.00 97.88 68 ASP A C 1
ATOM 504 O O . ASP A 1 68 ? -9.344 1.599 13.205 1.00 97.88 68 ASP A O 1
ATOM 508 N N . VAL A 1 69 ? -7.120 1.823 13.257 1.00 98.38 69 VAL A N 1
ATOM 509 C CA . VAL A 1 69 ? -6.857 0.745 12.295 1.00 98.38 69 VAL A CA 1
ATOM 510 C C . VAL A 1 69 ? -7.138 -0.619 12.934 1.00 98.38 69 VAL A C 1
ATOM 512 O O . VAL A 1 69 ? -6.590 -0.982 13.980 1.00 98.38 69 VAL A O 1
ATOM 515 N N . ASP A 1 70 ? -7.964 -1.426 12.270 1.00 98.62 70 ASP A N 1
ATOM 516 C CA . ASP A 1 70 ? -8.328 -2.771 12.722 1.00 98.62 70 ASP A CA 1
ATOM 517 C C . ASP A 1 70 ? -7.439 -3.859 12.119 1.00 98.62 70 ASP A C 1
ATOM 519 O O . ASP A 1 70 ? -7.220 -4.889 12.753 1.00 98.62 70 ASP A O 1
ATOM 523 N N . ILE A 1 71 ? -6.920 -3.645 10.908 1.00 98.69 71 ILE A N 1
ATOM 524 C CA . ILE A 1 71 ? -6.084 -4.609 10.185 1.00 98.69 71 ILE A CA 1
ATOM 525 C C . ILE A 1 71 ? -5.083 -3.900 9.272 1.00 98.69 71 ILE A C 1
ATOM 527 O O . ILE A 1 71 ? -5.409 -2.907 8.619 1.00 98.69 71 ILE A O 1
ATOM 531 N N . VAL A 1 72 ? -3.869 -4.449 9.193 1.00 98.81 72 VAL A N 1
ATOM 532 C CA . VAL A 1 72 ? -2.835 -4.000 8.253 1.00 98.81 72 VAL A CA 1
ATOM 533 C C . VAL A 1 72 ? -2.736 -4.997 7.098 1.00 98.81 72 VAL A C 1
ATOM 535 O O . VAL A 1 72 ? -2.442 -6.172 7.301 1.00 98.81 72 VAL A O 1
ATOM 538 N N . ALA A 1 73 ? -2.959 -4.543 5.873 1.00 98.75 73 ALA A N 1
ATOM 539 C CA . ALA A 1 73 ? -2.776 -5.326 4.659 1.00 98.75 73 ALA A CA 1
ATOM 540 C C . ALA A 1 73 ? -1.530 -4.853 3.901 1.00 98.75 73 ALA A C 1
ATOM 542 O O . ALA A 1 73 ? -1.164 -3.679 3.956 1.00 98.75 73 ALA A O 1
ATOM 543 N N . PHE A 1 74 ? -0.868 -5.747 3.172 1.00 98.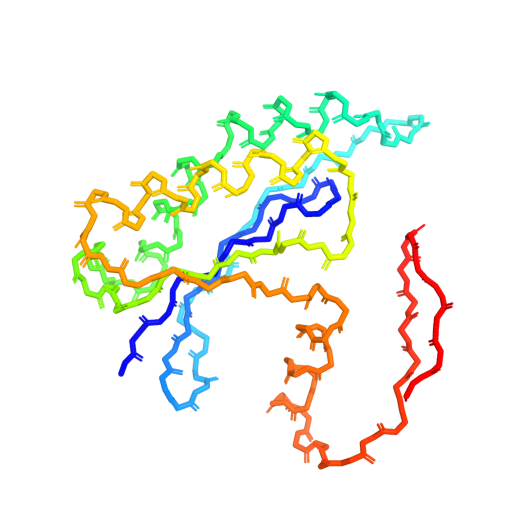88 74 PHE A N 1
ATOM 544 C CA . PHE A 1 74 ? 0.258 -5.367 2.319 1.00 98.88 74 PHE A CA 1
ATOM 545 C C . PHE A 1 74 ? 0.352 -6.231 1.067 1.00 98.88 74 PHE A C 1
ATOM 547 O O . PHE A 1 74 ? -0.005 -7.410 1.082 1.00 98.88 74 PHE A O 1
ATOM 554 N N . SER A 1 75 ? 0.886 -5.660 -0.008 1.00 98.69 75 SER A N 1
ATOM 555 C CA . SER A 1 75 ? 1.188 -6.380 -1.239 1.00 98.69 75 SER A CA 1
ATOM 556 C C . SER A 1 75 ? 2.286 -7.422 -0.990 1.00 98.69 75 SER A C 1
ATOM 558 O O . SER A 1 75 ? 3.460 -7.081 -0.830 1.00 98.69 75 SER A O 1
ATOM 560 N N . GLN A 1 76 ? 1.920 -8.703 -0.949 1.00 98.56 76 GLN A N 1
ATOM 561 C CA . GLN A 1 76 ? 2.864 -9.808 -0.757 1.00 98.56 76 GLN A CA 1
ATOM 562 C C . GLN A 1 76 ? 3.568 -10.197 -2.065 1.00 98.56 76 GLN A C 1
ATOM 564 O O . GLN A 1 76 ? 4.683 -10.718 -2.039 1.00 98.56 76 GLN A O 1
ATOM 569 N N . GLY A 1 77 ? 2.932 -9.924 -3.203 1.00 97.06 77 GLY A N 1
ATOM 570 C CA . GLY A 1 77 ? 3.485 -10.136 -4.535 1.00 97.06 77 GLY A CA 1
ATOM 571 C C . GLY A 1 77 ? 2.397 -10.340 -5.595 1.00 97.06 77 GLY A C 1
ATOM 572 O O . GLY A 1 77 ? 1.211 -10.350 -5.255 1.00 97.06 77 GLY A O 1
ATOM 573 N N . PRO A 1 78 ? 2.783 -10.539 -6.867 1.00 97.69 78 PRO A N 1
ATOM 574 C CA . PRO A 1 78 ? 4.161 -10.507 -7.384 1.00 97.69 78 PRO A CA 1
ATOM 575 C C . PRO A 1 78 ? 4.765 -9.090 -7.389 1.00 97.69 78 PRO A C 1
ATOM 577 O O . PRO A 1 78 ? 4.045 -8.115 -7.221 1.00 97.69 78 PRO A O 1
ATOM 580 N N . GLY A 1 79 ? 6.086 -8.968 -7.555 1.00 96.75 79 GLY A N 1
ATOM 581 C CA . GLY A 1 79 ? 6.772 -7.670 -7.584 1.00 96.75 79 GLY A CA 1
ATOM 582 C C . GLY A 1 79 ? 8.293 -7.770 -7.434 1.00 96.75 79 GLY A C 1
ATOM 583 O O . GLY A 1 79 ? 8.858 -8.861 -7.349 1.00 96.75 79 GLY A O 1
ATOM 584 N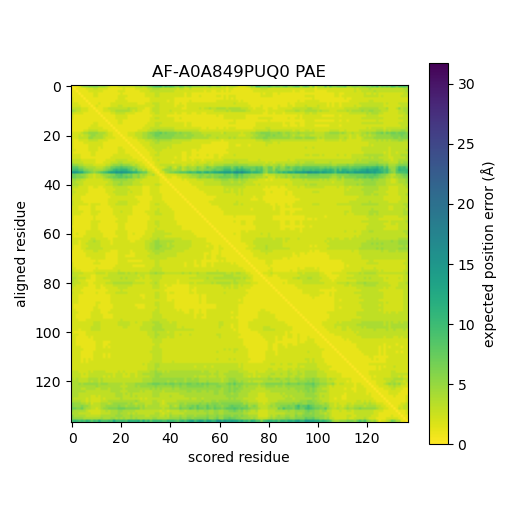 N . LEU A 1 80 ? 8.961 -6.619 -7.380 1.00 97.00 80 LEU A N 1
ATOM 585 C CA . LEU A 1 80 ? 10.403 -6.499 -7.186 1.00 97.00 80 LEU A CA 1
ATOM 586 C C . LEU A 1 80 ? 10.782 -6.905 -5.758 1.00 97.00 80 LEU A C 1
ATOM 588 O O . LEU A 1 80 ? 10.387 -6.254 -4.790 1.00 97.00 80 LEU A O 1
ATOM 592 N N . SER A 1 81 ? 11.599 -7.952 -5.614 1.00 97.44 81 SER A N 1
ATOM 593 C CA . SER A 1 81 ? 11.970 -8.509 -4.304 1.00 97.44 81 SER A CA 1
ATOM 594 C C . SER A 1 81 ? 12.491 -7.475 -3.289 1.00 97.44 81 SER A C 1
ATOM 596 O O . SER A 1 81 ? 12.095 -7.563 -2.125 1.00 97.44 81 SER A O 1
ATOM 598 N N . PRO A 1 82 ? 13.348 -6.495 -3.653 1.00 97.81 82 PRO A N 1
ATOM 599 C CA . PRO A 1 82 ? 13.770 -5.454 -2.714 1.00 97.81 82 PRO A CA 1
ATOM 600 C C . PRO A 1 82 ? 12.613 -4.560 -2.247 1.00 97.81 82 PRO A C 1
ATOM 602 O O . PRO A 1 82 ? 12.483 -4.331 -1.047 1.00 97.81 82 PRO A O 1
ATOM 605 N N . SER A 1 83 ? 11.745 -4.117 -3.160 1.00 97.81 83 SER A N 1
ATOM 606 C CA . SER A 1 83 ? 10.588 -3.269 -2.847 1.00 97.81 83 SER A CA 1
ATOM 607 C C . SER A 1 83 ? 9.561 -4.003 -1.975 1.00 97.81 83 SER A C 1
ATOM 609 O O . SER A 1 83 ? 9.123 -3.471 -0.955 1.00 97.81 83 SER A O 1
ATOM 611 N N . LEU A 1 84 ? 9.262 -5.269 -2.294 1.00 98.44 84 LEU A N 1
ATOM 612 C CA . LEU A 1 84 ? 8.370 -6.123 -1.499 1.00 98.44 84 LEU A CA 1
ATOM 613 C C . LEU A 1 84 ? 8.868 -6.312 -0.062 1.00 98.44 84 LEU A C 1
ATOM 615 O O . LEU A 1 84 ? 8.073 -6.314 0.877 1.00 98.44 84 LEU A O 1
ATOM 619 N N . LYS A 1 85 ? 10.186 -6.454 0.138 1.00 98.44 85 LYS A N 1
ATOM 620 C CA . LYS A 1 85 ? 10.765 -6.557 1.486 1.00 98.44 85 LYS A CA 1
ATOM 621 C C . LYS A 1 85 ? 10.512 -5.296 2.305 1.00 98.44 85 LYS A C 1
ATOM 623 O O . LYS A 1 85 ? 10.190 -5.431 3.483 1.00 98.44 85 LYS A O 1
ATOM 628 N N . VAL A 1 86 ? 10.624 -4.112 1.699 1.00 98.56 86 VAL A N 1
ATOM 629 C CA . VAL A 1 86 ? 10.356 -2.838 2.383 1.00 98.56 86 VAL A CA 1
ATOM 630 C C . VAL A 1 86 ? 8.904 -2.791 2.851 1.00 98.56 86 VAL A C 1
ATOM 632 O O . VAL A 1 86 ? 8.676 -2.705 4.055 1.00 98.56 86 VAL A O 1
ATOM 635 N N . GLY A 1 87 ? 7.928 -2.957 1.950 1.00 98.62 87 GLY A N 1
ATOM 636 C CA . GLY A 1 87 ? 6.510 -2.925 2.331 1.00 98.62 87 GLY A CA 1
ATOM 637 C C . GLY A 1 87 ? 6.140 -3.989 3.363 1.00 98.62 87 GLY A C 1
ATOM 638 O O . GLY A 1 87 ? 5.443 -3.696 4.332 1.00 98.62 87 GLY A O 1
ATOM 639 N N . ALA A 1 88 ? 6.675 -5.205 3.233 1.00 98.75 88 ALA A N 1
ATOM 640 C CA . ALA A 1 88 ? 6.406 -6.280 4.182 1.00 98.75 88 ALA A CA 1
ATOM 641 C C . ALA A 1 88 ? 7.021 -6.029 5.573 1.00 98.75 88 ALA A C 1
ATOM 643 O O . ALA A 1 88 ? 6.426 -6.412 6.581 1.00 98.75 88 ALA A O 1
ATOM 644 N N . VAL A 1 89 ? 8.205 -5.409 5.662 1.00 98.75 89 VAL A N 1
ATOM 645 C CA . VAL A 1 89 ? 8.788 -4.985 6.949 1.00 98.75 89 VAL A CA 1
ATOM 646 C C . VAL A 1 89 ? 7.966 -3.851 7.551 1.00 98.75 89 VAL A C 1
ATOM 648 O O . VAL A 1 89 ? 7.594 -3.951 8.715 1.00 98.75 89 VAL A O 1
ATOM 651 N N . THR A 1 90 ? 7.606 -2.831 6.769 1.00 98.69 90 THR A N 1
ATOM 652 C CA . THR A 1 90 ? 6.762 -1.721 7.231 1.00 98.69 90 THR A CA 1
ATOM 653 C C . THR A 1 90 ? 5.426 -2.221 7.784 1.00 98.69 90 THR A C 1
ATOM 655 O O . THR A 1 90 ? 5.060 -1.877 8.908 1.00 98.69 90 THR A O 1
ATOM 658 N N . ALA A 1 91 ? 4.736 -3.093 7.046 1.00 98.75 91 ALA A N 1
ATOM 659 C CA . ALA A 1 91 ? 3.458 -3.667 7.455 1.00 98.75 91 ALA A CA 1
ATOM 660 C C . ALA A 1 91 ? 3.570 -4.491 8.744 1.00 98.75 91 ALA A C 1
ATOM 662 O O . ALA A 1 91 ? 2.757 -4.335 9.653 1.00 98.75 91 ALA A O 1
ATOM 663 N N . ARG A 1 92 ? 4.601 -5.342 8.856 1.00 98.81 92 ARG A N 1
ATOM 664 C CA . ARG A 1 92 ? 4.848 -6.139 10.068 1.00 98.81 92 ARG A CA 1
ATOM 665 C C . ARG A 1 92 ? 5.163 -5.267 11.274 1.00 98.81 92 ARG A C 1
ATOM 667 O O . ARG A 1 92 ? 4.632 -5.533 12.346 1.00 98.81 92 ARG A O 1
ATOM 674 N N . THR A 1 93 ? 5.977 -4.228 11.107 1.00 98.62 93 THR A N 1
ATOM 675 C CA . THR A 1 93 ? 6.292 -3.285 12.185 1.00 98.62 93 THR A CA 1
ATOM 676 C C . THR A 1 93 ? 5.035 -2.575 12.686 1.00 98.62 93 THR A C 1
ATOM 678 O O . THR A 1 93 ? 4.817 -2.527 13.894 1.00 98.62 93 THR A O 1
ATOM 681 N N . LEU A 1 94 ? 4.175 -2.094 11.781 1.00 98.06 94 LEU A N 1
ATOM 682 C CA . LEU A 1 94 ? 2.895 -1.481 12.148 1.00 98.06 94 LEU A CA 1
ATOM 683 C C . LEU A 1 94 ? 1.981 -2.466 12.881 1.00 98.06 94 LEU A C 1
ATOM 685 O O . LEU A 1 94 ? 1.517 -2.172 13.977 1.00 98.06 94 LEU A O 1
ATOM 689 N N . ALA A 1 95 ? 1.758 -3.652 12.312 1.00 98.62 95 ALA A N 1
ATOM 690 C CA . ALA A 1 95 ? 0.881 -4.657 12.904 1.00 98.62 95 ALA A CA 1
ATOM 691 C C . ALA A 1 95 ? 1.351 -5.088 14.305 1.00 98.62 95 ALA A C 1
ATOM 693 O O . ALA A 1 95 ? 0.539 -5.186 15.225 1.00 98.62 95 ALA A O 1
ATOM 694 N N . LEU A 1 96 ? 2.663 -5.283 14.488 1.00 98.56 96 LEU A N 1
ATOM 695 C CA . LEU A 1 96 ? 3.261 -5.603 15.787 1.00 98.56 96 LEU A CA 1
ATOM 696 C C . LEU A 1 96 ? 3.108 -4.453 16.788 1.00 98.56 96 LEU A C 1
ATOM 698 O O . LEU A 1 96 ? 2.713 -4.697 17.927 1.00 98.56 96 LEU A O 1
ATOM 702 N N . GLY A 1 97 ? 3.385 -3.213 16.370 1.00 98.25 97 GLY A N 1
ATOM 703 C CA . GLY A 1 97 ? 3.249 -2.029 17.222 1.00 98.25 97 GLY A CA 1
ATOM 704 C C . GLY A 1 97 ? 1.808 -1.783 17.675 1.00 98.25 97 GLY A C 1
ATOM 705 O O . GLY A 1 97 ? 1.573 -1.467 18.839 1.00 98.25 97 GLY A O 1
ATOM 706 N N . LEU A 1 98 ? 0.841 -2.004 16.782 1.00 97.69 98 LEU A N 1
ATOM 707 C CA . LEU A 1 98 ? -0.588 -1.818 17.051 1.00 97.69 98 LEU A CA 1
ATOM 708 C C . LEU A 1 98 ? -1.249 -3.040 17.701 1.00 97.69 98 LEU A C 1
ATOM 710 O O . LEU A 1 98 ? -2.385 -2.947 18.164 1.00 97.69 98 LEU A O 1
ATOM 714 N N . LYS A 1 99 ? -0.561 -4.189 17.731 1.00 98.25 99 LYS A N 1
ATOM 715 C CA . LYS A 1 99 ? -1.124 -5.496 18.111 1.00 98.25 99 LYS A CA 1
ATOM 716 C C . LYS A 1 99 ? -2.383 -5.836 17.302 1.00 98.25 99 LYS A C 1
ATOM 718 O O . LYS A 1 99 ? -3.372 -6.326 17.848 1.00 98.25 99 LYS A O 1
ATOM 723 N N . LYS A 1 100 ? -2.347 -5.559 15.996 1.00 98.44 100 LYS A N 1
ATOM 724 C CA . LYS A 1 100 ? -3.453 -5.800 15.058 1.00 98.44 100 LYS A CA 1
ATOM 725 C C . LYS A 1 100 ? -3.115 -6.946 14.098 1.00 98.44 100 LYS A C 1
ATOM 727 O O . LYS A 1 100 ? -1.935 -7.191 13.838 1.00 98.44 100 LYS A O 1
ATOM 732 N N . PRO A 1 101 ? -4.122 -7.653 13.556 1.00 98.62 101 PRO A N 1
ATOM 733 C CA . PRO A 1 101 ? -3.917 -8.636 12.500 1.00 98.62 101 PRO A CA 1
ATOM 734 C C . PRO A 1 101 ? -3.194 -8.054 11.279 1.00 98.62 101 PRO A C 1
ATOM 736 O O . PRO A 1 101 ? -3.319 -6.867 10.965 1.00 98.62 101 PRO A O 1
ATOM 739 N N . ILE A 1 102 ? -2.476 -8.924 10.567 1.00 98.69 102 ILE A N 1
ATOM 740 C CA . ILE A 1 102 ? -1.799 -8.604 9.310 1.00 98.69 102 ILE A CA 1
ATOM 741 C C . ILE A 1 102 ? -2.237 -9.563 8.201 1.00 98.69 102 ILE A C 1
ATOM 743 O O . ILE A 1 102 ? -2.365 -10.765 8.439 1.00 98.69 102 ILE A O 1
ATOM 747 N N . LEU A 1 103 ? -2.431 -9.044 6.988 1.00 98.62 103 LEU A N 1
ATOM 748 C CA . LEU A 1 103 ? -2.830 -9.819 5.814 1.00 98.62 103 LEU A CA 1
ATOM 749 C C . LEU A 1 103 ? -1.893 -9.563 4.625 1.00 98.62 103 LEU A C 1
ATOM 751 O O . LEU A 1 103 ? -1.722 -8.428 4.183 1.00 98.62 103 LEU A O 1
ATOM 755 N N . GLY A 1 104 ? -1.311 -10.635 4.086 1.00 98.69 104 GLY A N 1
ATOM 756 C CA . GLY A 1 104 ? -0.623 -10.601 2.796 1.00 98.69 104 GLY A CA 1
ATOM 757 C C . GLY A 1 104 ? -1.634 -10.676 1.654 1.00 98.69 104 GLY A C 1
ATOM 758 O O . GLY A 1 104 ? -2.487 -11.561 1.642 1.00 98.69 104 GLY A O 1
ATOM 759 N N . VAL A 1 105 ? -1.546 -9.746 0.707 1.00 98.75 105 VAL A N 1
ATOM 760 C CA . VAL A 1 105 ? -2.483 -9.614 -0.414 1.00 98.75 105 VAL A CA 1
ATOM 761 C C . VAL A 1 105 ? -1.757 -9.858 -1.732 1.00 98.75 105 VAL A C 1
ATOM 763 O O . VAL A 1 105 ? -0.645 -9.370 -1.949 1.00 98.75 105 VAL A O 1
ATOM 766 N N . ASN A 1 106 ? -2.393 -10.609 -2.631 1.00 98.50 106 ASN A N 1
ATOM 767 C CA . ASN A 1 106 ? -1.923 -10.750 -4.003 1.00 98.50 106 ASN A CA 1
ATOM 768 C C . ASN A 1 106 ? -2.228 -9.465 -4.793 1.00 98.50 106 ASN A C 1
ATOM 770 O O . ASN A 1 106 ? -3.381 -9.047 -4.887 1.00 98.50 106 ASN A O 1
ATOM 774 N N . HIS A 1 107 ? -1.196 -8.866 -5.378 1.00 98.06 107 HIS A N 1
ATOM 775 C CA . HIS A 1 107 ? -1.271 -7.594 -6.094 1.00 98.06 107 HIS A CA 1
ATOM 776 C C . HIS A 1 107 ? -2.218 -7.638 -7.304 1.00 98.06 107 HIS A C 1
ATOM 778 O O . HIS A 1 107 ? -3.025 -6.731 -7.501 1.00 98.06 107 HIS A O 1
ATOM 784 N N . CYS A 1 108 ? -2.177 -8.715 -8.092 1.00 97.38 108 CYS A N 1
ATOM 785 C CA . CYS A 1 108 ? -3.034 -8.858 -9.270 1.00 97.38 108 CYS A CA 1
ATOM 786 C C . CYS A 1 108 ? -4.512 -8.978 -8.870 1.00 97.38 108 CYS A C 1
ATOM 788 O O . CYS A 1 108 ? -5.368 -8.320 -9.457 1.00 97.38 108 CYS A O 1
ATOM 790 N N . ILE A 1 109 ? -4.808 -9.752 -7.820 1.00 97.69 109 ILE A N 1
ATOM 791 C CA . ILE A 1 109 ? -6.170 -9.866 -7.278 1.00 97.69 109 ILE A CA 1
ATOM 792 C C . ILE A 1 109 ? -6.646 -8.519 -6.721 1.00 97.69 109 ILE A C 1
ATOM 794 O O . ILE A 1 109 ? -7.792 -8.143 -6.948 1.00 97.69 109 ILE A O 1
ATOM 798 N N . ALA A 1 110 ? -5.776 -7.745 -6.064 1.00 97.56 110 ALA A N 1
ATOM 799 C CA . ALA A 1 110 ? -6.136 -6.419 -5.560 1.00 97.56 110 ALA A CA 1
ATOM 800 C C . ALA A 1 110 ? -6.617 -5.475 -6.679 1.00 97.56 110 ALA A C 1
ATOM 802 O O . ALA A 1 110 ? -7.612 -4.771 -6.494 1.00 97.56 110 ALA A O 1
ATOM 803 N N . HIS A 1 111 ? -5.973 -5.505 -7.853 1.00 97.44 111 HIS A N 1
ATOM 804 C CA . HIS A 1 111 ? -6.424 -4.763 -9.038 1.00 97.44 111 HIS A CA 1
ATOM 805 C C . HIS A 1 111 ? -7.823 -5.186 -9.509 1.00 97.44 111 HIS A C 1
ATOM 807 O O . HIS A 1 111 ? -8.641 -4.332 -9.862 1.00 97.44 111 HIS A O 1
ATOM 813 N N . ILE A 1 112 ? -8.114 -6.487 -9.495 1.00 97.38 112 ILE A N 1
ATOM 814 C CA . ILE A 1 112 ? -9.427 -7.019 -9.875 1.00 97.38 112 ILE A CA 1
ATOM 815 C C . ILE A 1 112 ? -10.490 -6.567 -8.870 1.00 97.38 112 ILE A C 1
ATOM 817 O O . ILE A 1 112 ? -11.523 -6.030 -9.271 1.00 97.38 112 ILE A O 1
ATOM 821 N N . GLU A 1 113 ? -10.236 -6.724 -7.570 1.00 97.12 113 GLU A N 1
ATOM 822 C CA . GLU A 1 113 ? -11.216 -6.428 -6.521 1.00 97.12 113 GLU A CA 1
ATOM 823 C C . GLU A 1 113 ? -11.556 -4.938 -6.434 1.00 97.12 113 GLU A C 1
ATOM 825 O O . GLU A 1 113 ? -12.734 -4.583 -6.343 1.00 97.12 113 GLU A O 1
ATOM 830 N N . ILE A 1 114 ? -10.572 -4.037 -6.558 1.00 95.94 114 ILE A N 1
ATOM 831 C CA . ILE A 1 114 ? -10.872 -2.598 -6.598 1.00 95.94 114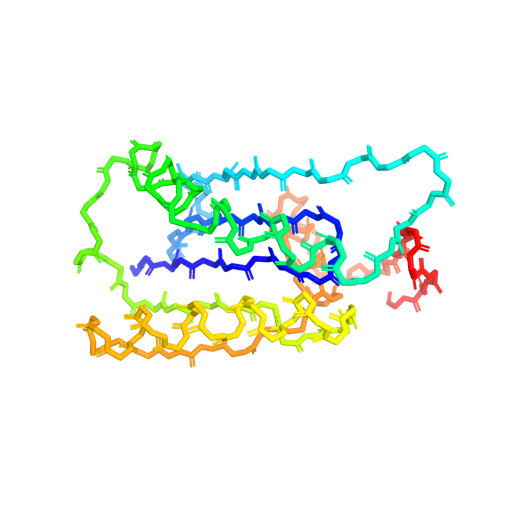 ILE A CA 1
ATOM 832 C C . ILE A 1 114 ? -11.663 -2.225 -7.860 1.00 95.94 114 ILE A C 1
ATOM 834 O O . ILE A 1 114 ? -12.583 -1.402 -7.796 1.00 95.94 114 ILE A O 1
ATOM 838 N N . GLY A 1 115 ? -11.363 -2.866 -8.995 1.00 95.81 115 GLY A N 1
ATOM 839 C CA . GLY A 1 115 ? -12.109 -2.714 -10.241 1.00 95.81 115 GLY A CA 1
ATOM 840 C C . GLY A 1 115 ? -13.562 -3.163 -10.092 1.00 95.81 115 GLY A C 1
ATOM 841 O O . GLY A 1 115 ? -14.477 -2.395 -10.400 1.00 95.81 115 GLY A O 1
ATOM 842 N N . ARG A 1 116 ? -13.793 -4.364 -9.546 1.00 96.25 116 ARG A N 1
ATOM 843 C CA . ARG A 1 116 ? -15.127 -4.906 -9.229 1.00 96.25 116 ARG A CA 1
ATOM 844 C C . ARG A 1 116 ? -15.891 -3.981 -8.287 1.00 96.25 116 ARG A C 1
ATOM 846 O O . ARG A 1 116 ? -17.030 -3.624 -8.579 1.00 96.25 116 ARG A O 1
ATOM 853 N N . MET A 1 117 ? -15.252 -3.514 -7.214 1.00 93.50 117 MET A N 1
ATOM 854 C CA . MET A 1 117 ? -15.856 -2.605 -6.236 1.00 93.50 117 MET A CA 1
ATOM 855 C C . MET A 1 117 ? -16.308 -1.281 -6.871 1.00 93.50 117 MET A C 1
ATOM 857 O O . MET A 1 117 ? -17.416 -0.815 -6.607 1.00 93.50 117 MET A O 1
ATOM 861 N N . LYS A 1 118 ? -15.478 -0.667 -7.724 1.00 93.81 118 LYS A N 1
ATOM 862 C CA . LYS A 1 118 ? -15.788 0.630 -8.353 1.00 93.81 118 LYS A CA 1
ATOM 863 C C . LYS A 1 118 ? -16.797 0.526 -9.492 1.00 93.81 118 LYS A C 1
ATOM 865 O O . LYS A 1 118 ? -17.642 1.407 -9.634 1.00 93.81 118 LYS A O 1
ATOM 870 N N . THR A 1 119 ? -16.719 -0.530 -10.292 1.00 95.94 119 THR A N 1
ATOM 871 C CA . THR A 1 119 ? -17.556 -0.705 -11.492 1.00 95.94 119 THR A CA 1
ATOM 872 C C . THR A 1 119 ? -18.835 -1.494 -11.230 1.00 95.94 119 THR A C 1
ATOM 874 O O . THR A 1 119 ? -19.739 -1.481 -12.061 1.00 95.94 119 THR A O 1
ATOM 877 N N . LYS A 1 120 ? -18.931 -2.169 -10.076 1.00 94.94 120 LYS A N 1
ATOM 878 C CA . LYS A 1 120 ? -19.986 -3.134 -9.729 1.00 94.94 120 LYS A CA 1
ATOM 879 C C . LYS A 1 120 ? -20.016 -4.368 -10.645 1.00 94.94 120 LYS A C 1
ATOM 881 O O . LYS A 1 120 ? -21.031 -5.067 -10.692 1.00 94.94 120 LYS A O 1
ATOM 886 N N . ALA A 1 121 ? -18.924 -4.652 -11.358 1.00 96.38 121 ALA A N 1
ATOM 887 C CA . ALA A 1 121 ? -18.769 -5.892 -12.111 1.00 96.38 121 ALA A CA 1
ATOM 888 C C . ALA A 1 121 ? -18.789 -7.100 -11.157 1.00 96.38 121 ALA A C 1
ATOM 890 O O . ALA A 1 121 ? -18.106 -7.100 -10.134 1.00 96.38 121 ALA A O 1
ATOM 891 N N . LYS A 1 122 ? -19.592 -8.123 -11.476 1.00 95.06 122 LYS A N 1
ATOM 892 C CA . LYS A 1 122 ? -19.811 -9.286 -10.593 1.00 95.06 122 LYS A CA 1
ATOM 893 C C . LYS A 1 122 ? -18.907 -10.475 -10.891 1.00 95.06 122 LYS A C 1
ATOM 895 O O . LYS A 1 122 ? -18.496 -11.157 -9.961 1.00 95.06 122 LYS A O 1
ATOM 900 N N . ASP A 1 123 ? -18.641 -10.730 -12.163 1.00 95.88 123 ASP A N 1
ATOM 901 C CA . ASP A 1 123 ? -17.796 -11.836 -12.615 1.00 95.88 123 ASP A CA 1
ATOM 902 C C . ASP A 1 123 ? -17.164 -11.476 -13.971 1.00 95.88 123 ASP A C 1
ATOM 904 O O . ASP A 1 123 ? -17.600 -11.954 -15.018 1.00 95.88 123 ASP A O 1
ATOM 908 N N . PRO A 1 124 ? -16.270 -10.468 -13.993 1.00 96.25 124 PRO A N 1
ATOM 909 C CA . PRO A 1 124 ? -15.696 -9.981 -15.238 1.00 96.25 124 PRO A CA 1
ATOM 910 C C . PRO A 1 124 ? -14.559 -10.882 -15.724 1.00 96.25 124 PRO A C 1
ATOM 912 O O . PRO A 1 124 ? -13.736 -11.312 -14.923 1.00 96.25 124 PRO A O 1
ATOM 915 N N . ILE A 1 125 ? -14.440 -11.022 -17.047 1.00 97.06 125 ILE A N 1
ATOM 916 C CA . ILE A 1 125 ? -13.140 -11.302 -17.669 1.00 97.06 125 ILE A CA 1
ATOM 917 C C . ILE A 1 125 ? -12.319 -10.014 -17.584 1.00 97.06 125 ILE A C 1
ATOM 919 O O . ILE A 1 125 ? -12.770 -8.953 -18.031 1.00 97.06 125 ILE A O 1
ATOM 923 N N . VAL A 1 126 ? -11.129 -10.089 -17.000 1.00 97.25 126 VAL A N 1
ATOM 924 C CA . VAL A 1 126 ? -10.248 -8.950 -16.751 1.00 97.25 126 VAL A CA 1
ATOM 925 C C . VAL A 1 126 ? -9.009 -9.045 -17.624 1.00 97.25 126 VAL A C 1
ATOM 927 O O . VAL A 1 126 ? -8.275 -10.029 -17.617 1.00 97.25 126 VAL A O 1
ATOM 930 N N . VAL A 1 127 ? -8.740 -7.955 -18.337 1.00 97.56 127 VAL A N 1
ATOM 931 C CA . VAL A 1 127 ? -7.475 -7.739 -19.035 1.00 97.56 127 VAL A CA 1
ATOM 932 C C . VAL A 1 127 ? -6.586 -6.890 -18.128 1.00 97.56 127 VAL A C 1
ATOM 934 O O . VAL A 1 127 ? -6.836 -5.699 -17.945 1.00 97.56 127 VAL A O 1
ATOM 937 N N . TYR A 1 128 ? -5.567 -7.506 -17.527 1.00 96.56 128 TYR A N 1
ATOM 938 C CA . TYR A 1 128 ? -4.620 -6.833 -16.637 1.00 96.56 128 TYR A CA 1
ATOM 939 C C . TYR A 1 128 ? -3.316 -6.539 -17.377 1.00 96.56 128 TYR A C 1
ATOM 941 O O . TYR A 1 128 ? -2.539 -7.447 -17.682 1.00 96.56 128 TYR A O 1
ATOM 949 N N . VAL A 1 129 ? -3.085 -5.256 -17.664 1.00 96.12 129 VAL A N 1
ATOM 950 C CA . VAL A 1 129 ? -1.899 -4.773 -18.379 1.00 96.12 129 VAL A CA 1
ATOM 951 C C . VAL A 1 129 ? -1.199 -3.716 -17.534 1.00 96.12 129 VAL A C 1
ATOM 953 O O . VAL A 1 129 ? -1.793 -2.706 -17.161 1.00 96.12 129 VAL A O 1
ATOM 956 N N . SER A 1 130 ? 0.069 -3.962 -17.228 1.00 92.94 130 SER A N 1
ATOM 957 C CA . SER A 1 130 ? 0.965 -3.073 -16.494 1.00 92.94 130 SER A CA 1
ATOM 958 C C . SER A 1 130 ? 2.371 -3.151 -17.098 1.00 92.94 130 SER A C 1
ATOM 960 O O . SER A 1 130 ? 2.621 -3.935 -18.012 1.00 92.94 130 SER A O 1
ATOM 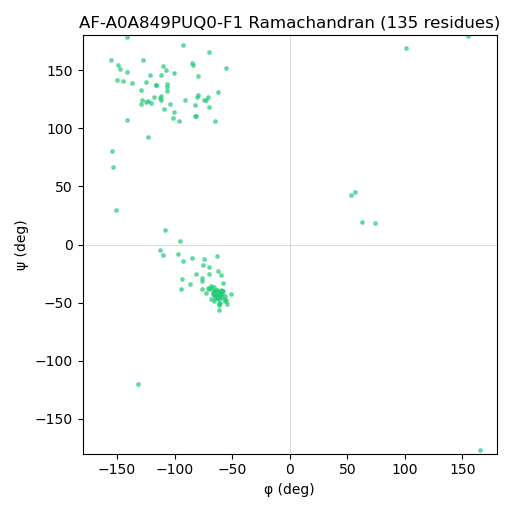962 N N . GLY A 1 131 ? 3.322 -2.378 -16.566 1.00 90.31 131 GLY A N 1
ATOM 963 C CA . GLY A 1 131 ? 4.723 -2.491 -16.991 1.00 90.31 131 GLY A CA 1
ATOM 964 C C . GLY A 1 131 ? 5.355 -3.863 -16.706 1.00 90.31 131 GLY A C 1
ATOM 965 O O . GLY A 1 131 ? 6.320 -4.230 -17.366 1.00 90.31 131 GLY A O 1
ATOM 966 N N . GLY A 1 132 ? 4.824 -4.624 -15.741 1.00 88.44 132 GLY A N 1
ATOM 967 C CA . GLY A 1 132 ? 5.348 -5.938 -15.347 1.00 88.44 132 GLY A CA 1
ATOM 968 C C . GLY A 1 132 ? 4.427 -7.119 -15.660 1.00 88.44 132 GLY A C 1
ATOM 969 O O . GLY A 1 132 ? 4.806 -8.263 -15.409 1.00 88.44 132 GLY 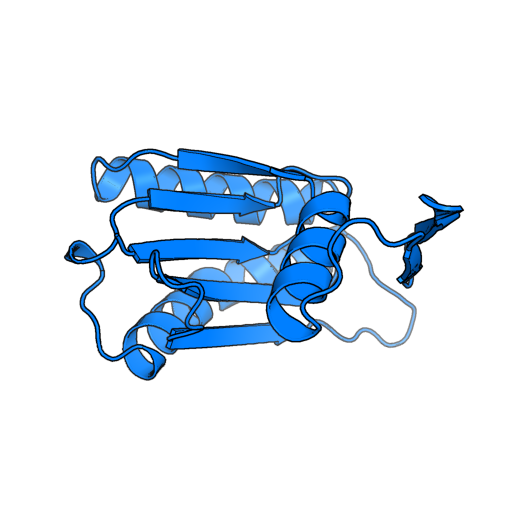A O 1
ATOM 970 N N . ASN A 1 133 ? 3.213 -6.879 -16.165 1.00 93.06 133 ASN A N 1
ATOM 971 C CA . ASN A 1 133 ? 2.197 -7.916 -16.328 1.00 93.06 133 ASN A CA 1
ATOM 972 C C . ASN A 1 133 ? 1.355 -7.694 -17.589 1.00 93.06 133 ASN A C 1
ATOM 974 O O . ASN A 1 133 ? 0.963 -6.578 -17.915 1.00 93.06 133 ASN A O 1
ATOM 978 N N . THR A 1 134 ? 1.031 -8.779 -18.286 1.00 96.56 134 THR A N 1
ATOM 979 C CA . THR A 1 134 ? 0.011 -8.812 -19.341 1.00 96.56 134 THR A CA 1
ATOM 980 C C . THR A 1 134 ? -0.726 -10.137 -19.207 1.00 96.56 134 THR A C 1
ATOM 982 O O . THR A 1 134 ? -0.139 -11.193 -19.437 1.00 96.56 134 THR A O 1
ATOM 985 N N . GLN A 1 135 ? -1.968 -10.093 -18.725 1.00 96.00 135 GLN A N 1
ATOM 986 C CA . GLN A 1 135 ? -2.743 -11.272 -18.329 1.00 96.00 135 GLN A CA 1
ATOM 987 C C . GLN A 1 135 ? -4.215 -11.115 -18.729 1.00 96.00 135 GLN A C 1
ATOM 989 O O . GLN A 1 135 ? -4.750 -10.005 -18.724 1.00 96.00 135 GLN A O 1
ATOM 994 N N . ILE A 1 136 ? -4.862 -12.238 -19.043 1.00 95.19 136 ILE A N 1
ATOM 995 C CA . ILE A 1 136 ? -6.314 -12.349 -19.222 1.00 95.19 136 ILE A CA 1
ATOM 996 C C . ILE A 1 136 ? -6.790 -13.372 -18.191 1.00 95.19 136 ILE A C 1
ATOM 998 O O . ILE A 1 136 ? -6.283 -14.495 -18.186 1.00 95.19 136 ILE A O 1
ATOM 1002 N N . THR A 1 137 ? -7.700 -12.971 -17.306 1.00 87.00 137 THR A N 1
ATOM 1003 C CA . THR A 1 137 ? -8.206 -13.792 -16.194 1.00 87.00 137 THR A CA 1
ATOM 1004 C C . THR A 1 137 ? -9.691 -13.592 -15.959 1.00 87.00 137 THR A C 1
ATOM 1006 O O . THR A 1 137 ? -10.258 -12.640 -16.537 1.00 87.00 137 THR A O 1
#

pLDDT: mean 97.0, std 2.52, range [87.0, 98.88]